Protein AF-A0A7V4ID97-F1 (afdb_monomer)

Mean predicted aligned error: 17.96 Å

Sequence (103 aa):
MNLAELQRKLLAAGRARPPAAAVPYAFEQRIMARLRGAPVSDAWADWARALWRAAAPCLAVALLLGVWTVAAPARPEPAPADFAQAFEATVFAAITLEGDPTW

Foldseek 3Di:
DDPVVVVVVVVVVVVPDDDDPDDPPCPVVVVVVCVVVPPDPPVVVVVVVVVCVVVVVVVVVVVVVVVCVVPPPDDPDPPPQDVVRVVVVVVVVVVVVVVDPPD

Solvent-accessible surface area (backbone atoms only — not comparable to full-atom values): 6393 Å² total; per-residue (Å²): 132,67,63,70,60,52,52,53,54,52,51,54,59,54,69,74,49,78,96,64,92,80,68,65,88,62,48,66,61,53,51,53,51,49,62,71,67,45,78,78,75,57,63,64,60,55,49,52,53,56,51,46,67,58,48,52,59,54,52,51,51,54,49,52,52,54,49,42,68,72,68,47,74,78,70,82,69,74,70,85,62,51,68,67,56,54,48,51,54,50,54,50,52,54,50,54,64,70,68,57,73,92,122

pLDDT: mean 80.79, std 10.97, range [50.69, 96.0]

Secondary structure (DSSP, 8-state):
--HHHHHHHHHHHHHTS---S-PPTTHHHHHHHHHHTS----HHHHHHHHHHHHHHHHHHHHHHHHHHHHHSPPP-------HHHHHHHHHHHHHHHHS----

Radius of gyration: 36.31 Å; Cα contacts (8 Å, |Δi|>4): 1; chains: 1; bounding box: 57×35×94 Å

Structure (mmCIF, N/CA/C/O backbone):
data_AF-A0A7V4ID97-F1
#
_entry.id   AF-A0A7V4ID97-F1
#
loop_
_atom_site.group_PDB
_atom_site.id
_atom_site.type_symbol
_atom_site.label_atom_id
_atom_site.label_alt_id
_atom_site.label_comp_id
_atom_site.label_asym_id
_atom_site.label_entity_id
_atom_site.label_seq_id
_atom_site.pdbx_PDB_ins_code
_atom_site.Cartn_x
_atom_site.Cartn_y
_atom_site.Cartn_z
_atom_site.occupancy
_atom_site.B_iso_or_equiv
_atom_site.auth_seq_id
_atom_site.auth_comp_id
_atom_site.auth_asym_id
_atom_site.auth_atom_id
_atom_site.pdbx_PDB_model_num
ATOM 1 N N . MET A 1 1 ? 1.615 -17.899 21.681 1.00 52.84 1 MET A N 1
A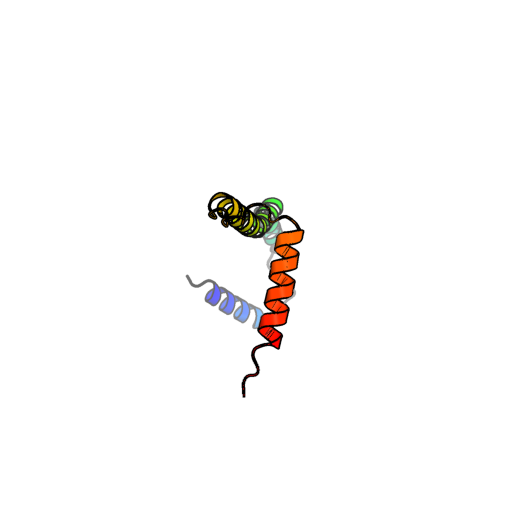TOM 2 C CA . MET A 1 1 ? 0.156 -17.947 21.941 1.00 52.84 1 MET A CA 1
ATOM 3 C C . MET A 1 1 ? -0.567 -17.682 20.625 1.00 52.84 1 MET A C 1
ATOM 5 O O . MET A 1 1 ? -0.247 -16.689 19.984 1.00 52.84 1 MET A O 1
ATOM 9 N N . ASN A 1 2 ? -1.444 -18.578 20.163 1.00 85.88 2 ASN A N 1
ATOM 10 C CA . ASN A 1 2 ? -2.075 -18.453 18.843 1.00 85.88 2 ASN A CA 1
ATOM 11 C C . ASN A 1 2 ? -3.247 -17.453 18.899 1.00 85.88 2 ASN A C 1
ATOM 13 O O . ASN A 1 2 ? -4.314 -17.755 19.436 1.00 85.88 2 ASN A O 1
ATOM 17 N N . LEU A 1 3 ? -3.025 -16.245 18.375 1.00 89.88 3 LEU A N 1
ATOM 18 C CA . LEU A 1 3 ? -4.006 -15.153 18.392 1.00 89.88 3 LEU A CA 1
ATOM 19 C C . LEU A 1 3 ? -5.282 -15.491 17.608 1.00 89.88 3 LEU A C 1
ATOM 21 O O . LEU A 1 3 ? -6.375 -15.132 18.043 1.00 89.88 3 LEU A O 1
ATOM 25 N N . ALA A 1 4 ? -5.158 -16.231 16.503 1.00 88.25 4 ALA A N 1
ATOM 26 C CA . ALA A 1 4 ? -6.297 -16.612 15.671 1.00 88.25 4 ALA A CA 1
ATOM 27 C C . ALA A 1 4 ? -7.236 -17.581 16.407 1.00 88.25 4 ALA A C 1
ATOM 29 O O . ALA A 1 4 ? -8.462 -17.449 16.351 1.00 88.25 4 ALA A O 1
ATOM 30 N N . GLU A 1 5 ? -6.672 -18.528 17.158 1.00 89.50 5 GLU A N 1
ATOM 31 C CA . GLU A 1 5 ? -7.462 -19.466 17.952 1.00 89.50 5 GLU A CA 1
ATOM 32 C C . GLU A 1 5 ? -8.181 -18.774 19.119 1.00 89.50 5 GLU A C 1
ATOM 34 O O . GLU A 1 5 ? -9.352 -19.065 19.387 1.00 89.50 5 GLU A O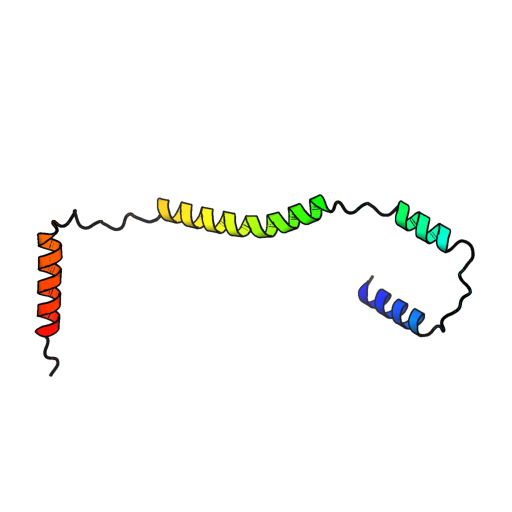 1
ATOM 39 N N . LEU A 1 6 ? -7.509 -17.828 19.781 1.00 90.25 6 LEU A N 1
ATOM 40 C CA . LEU A 1 6 ? -8.096 -17.028 20.854 1.00 90.25 6 LEU A CA 1
ATOM 41 C C . LEU A 1 6 ? -9.264 -16.178 20.338 1.00 90.25 6 LEU A C 1
ATOM 43 O O . LEU A 1 6 ? -10.349 -16.205 20.919 1.00 90.25 6 LEU A O 1
ATOM 47 N N . GLN A 1 7 ? -9.072 -15.483 19.215 1.00 90.94 7 GLN A N 1
ATOM 48 C CA . GLN A 1 7 ? -10.115 -14.680 18.577 1.00 90.94 7 GLN A CA 1
ATOM 49 C C . GLN A 1 7 ? -11.342 -15.530 18.223 1.00 90.94 7 GLN A C 1
ATOM 51 O O . GLN A 1 7 ? -12.474 -15.135 18.510 1.00 90.94 7 GLN A O 1
ATOM 56 N N . ARG A 1 8 ? -11.131 -16.726 17.660 1.00 92.88 8 ARG A N 1
ATOM 57 C CA . ARG A 1 8 ? -12.218 -17.657 17.330 1.00 92.88 8 ARG A CA 1
ATOM 58 C C . ARG A 1 8 ? -13.013 -18.076 18.571 1.00 92.88 8 ARG A C 1
ATOM 60 O O . ARG A 1 8 ? -14.242 -18.059 18.534 1.00 92.88 8 ARG A O 1
ATOM 67 N N . LYS A 1 9 ? -12.331 -18.422 19.669 1.00 89.69 9 LYS A N 1
ATOM 68 C CA . LYS A 1 9 ? -12.978 -18.820 20.934 1.00 89.69 9 LYS A CA 1
ATOM 69 C C . LYS A 1 9 ? -13.779 -17.670 21.554 1.00 89.69 9 LYS A C 1
ATOM 71 O O . LYS A 1 9 ? -14.903 -17.890 21.998 1.00 89.69 9 LYS A O 1
ATOM 76 N N . LEU A 1 10 ? -13.246 -16.447 21.527 1.00 90.81 10 LEU A N 1
ATOM 77 C CA . LEU A 1 10 ? -13.937 -15.258 22.040 1.00 90.81 10 LEU A CA 1
ATOM 78 C C . LEU A 1 10 ? -15.187 -14.910 21.222 1.00 90.81 10 LEU A C 1
ATOM 80 O O . LEU A 1 10 ? -16.232 -14.615 21.799 1.00 90.81 10 LEU A O 1
A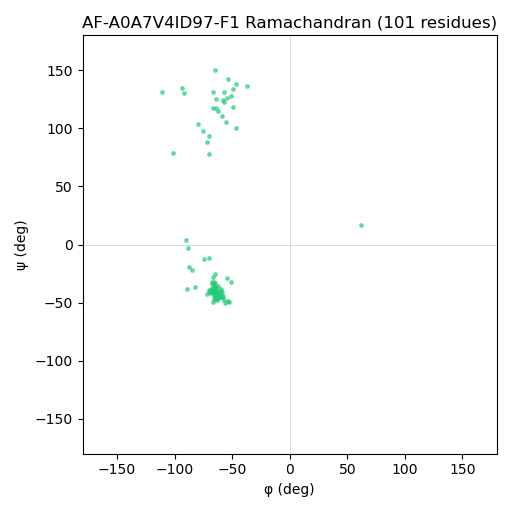TOM 84 N N . LEU A 1 11 ? -15.110 -14.998 19.891 1.00 88.81 11 LEU A N 1
ATOM 85 C CA . LEU A 1 11 ? -16.263 -14.774 19.015 1.00 88.81 11 LEU A CA 1
ATOM 86 C C . LEU A 1 11 ? -17.359 -15.823 19.225 1.00 88.81 11 LEU A C 1
ATOM 88 O O . LEU A 1 11 ? -18.536 -15.470 19.276 1.00 88.81 11 LEU A O 1
ATOM 92 N N . ALA A 1 12 ? -16.988 -17.097 19.377 1.00 91.69 12 ALA A N 1
ATOM 93 C CA . ALA A 1 12 ? -17.943 -18.164 19.669 1.00 91.69 12 ALA A CA 1
ATOM 94 C C . ALA A 1 12 ? -18.643 -17.947 21.023 1.00 91.69 12 ALA A C 1
ATOM 96 O O . ALA A 1 12 ? -19.868 -18.022 21.100 1.00 91.69 12 ALA A O 1
ATOM 97 N N . ALA A 1 13 ? -17.884 -17.597 22.066 1.00 87.50 13 ALA A N 1
ATOM 98 C CA . ALA A 1 13 ? -18.428 -17.305 23.392 1.00 87.50 13 ALA A CA 1
ATOM 99 C C . ALA A 1 13 ? -19.345 -16.067 23.402 1.00 87.50 13 ALA A C 1
ATOM 101 O O . ALA A 1 13 ? -20.369 -16.063 24.082 1.00 87.50 13 ALA A O 1
ATOM 102 N N . GLY A 1 14 ? -19.001 -15.030 22.631 1.00 84.12 14 GLY A N 1
ATOM 103 C CA . GLY A 1 14 ? -19.830 -13.834 22.479 1.00 84.12 14 GLY A CA 1
ATOM 104 C C . GLY A 1 14 ? -21.156 -14.119 21.770 1.00 84.12 14 GLY A C 1
ATOM 105 O O . GLY A 1 14 ? -22.199 -13.681 22.239 1.00 84.12 14 GLY A O 1
ATOM 106 N N . ARG A 1 15 ? -21.133 -14.906 20.685 1.00 84.69 15 ARG A N 1
ATOM 107 C CA . ARG A 1 15 ? -22.339 -15.284 19.918 1.00 84.69 15 ARG A CA 1
ATOM 108 C C . ARG A 1 15 ? -23.301 -16.185 20.690 1.00 84.69 15 ARG A C 1
ATOM 110 O O . ARG A 1 15 ? -24.494 -16.158 20.421 1.00 84.69 15 ARG A O 1
ATOM 117 N N . ALA A 1 16 ? -22.788 -16.978 21.628 1.00 86.81 16 ALA A N 1
ATOM 118 C CA . ALA A 1 16 ? -23.602 -17.847 22.473 1.00 86.81 16 ALA A CA 1
ATOM 119 C C . ALA A 1 16 ? -24.370 -17.085 23.573 1.00 86.81 16 ALA A C 1
ATOM 121 O O . ALA A 1 16 ? -25.257 -17.663 24.200 1.00 86.81 16 ALA A O 1
ATOM 122 N N . ARG A 1 17 ? -24.047 -15.807 23.835 1.00 80.19 17 ARG A N 1
ATOM 123 C CA . ARG A 1 17 ? -24.769 -14.981 24.812 1.00 80.19 17 ARG A CA 1
ATOM 124 C C . ARG A 1 17 ? -25.900 -14.192 24.137 1.00 80.19 17 ARG A C 1
ATOM 126 O O . ARG A 1 17 ? -25.639 -13.513 23.145 1.00 80.19 17 ARG A O 1
ATOM 133 N N . PRO A 1 18 ? -27.132 -14.225 24.680 1.00 76.88 18 PRO A N 1
ATOM 134 C CA . PRO A 1 18 ? -28.224 -13.402 24.173 1.00 76.88 18 PRO A CA 1
ATOM 135 C C . PRO A 1 18 ? -27.922 -11.907 24.385 1.00 76.88 18 PRO A C 1
ATOM 137 O O . PRO A 1 18 ? -27.222 -11.554 25.342 1.00 76.88 18 PRO A O 1
ATOM 140 N N . PRO A 1 19 ? -28.438 -11.017 23.517 1.00 72.06 19 PRO A N 1
ATOM 141 C CA . PRO A 1 19 ? -28.257 -9.580 23.671 1.00 72.06 19 PRO A CA 1
ATOM 142 C C . PRO A 1 19 ? -28.906 -9.119 24.980 1.00 72.06 19 PRO A C 1
ATOM 144 O O . PRO A 1 19 ? -30.119 -9.202 25.154 1.00 72.06 19 PRO A O 1
ATOM 147 N N . ALA A 1 20 ? -28.082 -8.649 25.913 1.00 74.38 20 ALA A N 1
ATOM 148 C CA . ALA A 1 20 ? -28.520 -8.108 27.190 1.00 74.38 20 ALA A CA 1
ATOM 149 C C . ALA A 1 20 ? -28.250 -6.601 27.215 1.00 74.38 20 ALA A C 1
ATOM 151 O O . ALA A 1 20 ? -27.138 -6.164 26.925 1.00 74.38 20 ALA A O 1
ATOM 152 N N . ALA A 1 21 ? -29.249 -5.810 27.611 1.00 70.31 21 ALA A N 1
ATOM 153 C CA . ALA A 1 21 ? -29.092 -4.367 27.823 1.00 70.31 21 ALA A CA 1
ATOM 154 C C . ALA A 1 21 ? -28.233 -4.037 29.063 1.00 70.31 21 ALA A C 1
ATOM 156 O O . ALA A 1 21 ? -27.827 -2.896 29.265 1.00 70.31 21 ALA A O 1
ATOM 157 N N . ALA A 1 22 ? -27.953 -5.040 29.900 1.00 76.44 22 ALA A N 1
ATOM 158 C CA . ALA A 1 22 ? -27.127 -4.907 31.087 1.00 76.44 22 ALA A CA 1
ATOM 159 C C . ALA A 1 22 ? -25.646 -4.823 30.700 1.00 76.44 22 ALA A C 1
ATOM 161 O O . ALA A 1 22 ? -24.972 -5.830 30.474 1.00 76.44 22 ALA A O 1
ATOM 162 N N . VAL A 1 23 ? -25.137 -3.598 30.641 1.00 74.50 23 VAL A N 1
ATOM 163 C CA . VAL A 1 23 ? -23.717 -3.322 30.456 1.00 74.50 23 VAL A CA 1
ATOM 164 C C . VAL A 1 23 ? -23.064 -3.159 31.837 1.00 74.50 23 VAL A C 1
ATOM 166 O O . VAL A 1 23 ? -23.626 -2.474 32.692 1.00 74.50 23 VAL A O 1
ATOM 169 N N . PRO A 1 24 ? -21.889 -3.766 32.096 1.00 81.19 24 PRO A N 1
ATOM 170 C CA . PRO A 1 24 ? -21.181 -3.580 33.357 1.00 81.19 24 PRO A CA 1
ATOM 171 C C . PRO A 1 24 ? -20.944 -2.101 33.675 1.00 81.19 24 PRO A C 1
ATOM 173 O O . PRO A 1 24 ? -20.613 -1.307 32.790 1.00 81.19 24 PRO A O 1
ATOM 176 N N . TYR A 1 25 ? -21.061 -1.748 34.956 1.00 80.81 25 TYR A N 1
ATOM 177 C CA . TYR A 1 25 ? -20.818 -0.392 35.441 1.00 80.81 25 TYR A CA 1
ATOM 178 C C . TYR A 1 25 ? -19.473 0.156 34.929 1.00 80.81 25 TYR A C 1
ATOM 180 O O . TYR A 1 25 ? -18.448 -0.534 34.960 1.00 80.81 25 TYR A O 1
ATOM 188 N N . ALA A 1 26 ? -19.490 1.398 34.438 1.00 83.94 26 ALA A N 1
ATOM 189 C CA . ALA A 1 26 ? -18.347 2.103 33.850 1.00 83.94 26 ALA A CA 1
ATOM 190 C C . ALA A 1 26 ? -17.728 1.464 32.584 1.00 83.94 26 ALA A C 1
ATOM 192 O O . ALA A 1 26 ? -16.612 1.823 32.201 1.00 83.94 26 ALA A O 1
ATOM 193 N N . PHE A 1 27 ? -18.419 0.551 31.893 1.00 84.25 27 PHE A N 1
ATOM 194 C CA . PHE A 1 27 ? -17.964 0.028 30.597 1.00 84.25 27 PHE A CA 1
ATOM 195 C C . PHE A 1 27 ? -17.652 1.143 29.597 1.00 84.25 27 PHE A C 1
ATOM 197 O O . PHE A 1 27 ? -16.563 1.162 29.029 1.00 84.25 27 PHE A O 1
ATOM 204 N N . GLU A 1 28 ? -18.566 2.100 29.433 1.00 85.25 28 GLU A N 1
ATOM 205 C CA . GLU A 1 28 ? -18.377 3.228 28.520 1.00 85.25 28 GLU A CA 1
ATOM 206 C C . GLU A 1 28 ? -17.128 4.036 28.887 1.00 85.25 28 GLU A C 1
ATOM 208 O O . GLU A 1 28 ? -16.284 4.295 28.033 1.00 85.25 28 GLU A O 1
ATOM 213 N N . GLN A 1 29 ? -16.935 4.332 30.176 1.00 88.50 29 GLN A N 1
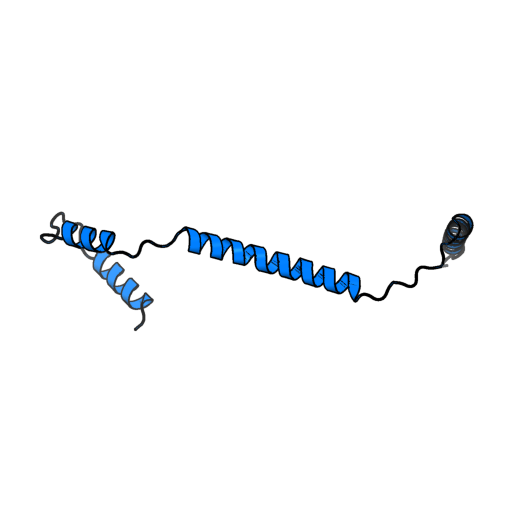ATOM 214 C CA . GLN A 1 29 ? -15.753 5.047 30.663 1.00 88.50 29 GLN A CA 1
ATOM 215 C C . GLN A 1 29 ? -14.456 4.284 30.359 1.00 88.50 29 GLN A C 1
ATOM 217 O O . GLN A 1 29 ? -13.467 4.888 29.948 1.00 88.50 29 GLN A O 1
ATOM 222 N N . ARG A 1 30 ? -14.458 2.952 30.500 1.00 86.56 30 ARG A N 1
ATOM 223 C CA . ARG A 1 30 ? -13.302 2.094 30.185 1.00 86.56 30 ARG A CA 1
ATOM 224 C C . ARG A 1 30 ? -13.013 2.044 28.685 1.00 86.56 30 ARG A C 1
ATOM 226 O O . ARG A 1 30 ? -11.847 2.085 28.295 1.00 86.56 30 ARG A O 1
ATOM 233 N N . ILE A 1 31 ? -14.046 1.968 27.849 1.00 86.00 31 ILE A N 1
ATOM 234 C CA . ILE A 1 31 ? -13.908 1.992 26.387 1.00 86.00 31 ILE A CA 1
ATOM 235 C C . ILE A 1 31 ? -13.382 3.358 25.936 1.00 86.00 31 ILE A C 1
ATOM 237 O O . ILE A 1 31 ? -12.391 3.419 25.212 1.00 86.00 31 ILE A O 1
ATOM 241 N N . MET A 1 32 ? -13.960 4.449 26.440 1.00 86.06 32 MET A N 1
ATOM 242 C CA . MET A 1 32 ? -13.525 5.812 26.129 1.00 86.06 32 MET A CA 1
ATOM 243 C C . MET A 1 32 ? -12.112 6.119 26.628 1.00 86.06 32 MET A C 1
ATOM 245 O O . MET A 1 32 ? -11.386 6.865 25.973 1.00 86.06 32 MET A O 1
ATOM 249 N N . ALA A 1 33 ? -11.691 5.546 27.758 1.00 87.50 33 ALA A N 1
ATOM 250 C CA . ALA A 1 33 ? -10.312 5.652 28.231 1.00 87.50 33 ALA A CA 1
ATOM 251 C C . ALA A 1 33 ? -9.334 4.918 27.299 1.00 87.50 33 ALA A C 1
ATOM 253 O O . ALA A 1 33 ? -8.273 5.449 26.981 1.00 87.50 33 ALA A O 1
ATOM 254 N N . ARG A 1 34 ? -9.705 3.728 26.805 1.00 83.50 34 ARG A N 1
ATOM 255 C CA . ARG A 1 34 ? -8.891 2.974 25.838 1.00 83.50 34 ARG A CA 1
ATOM 256 C C . ARG A 1 34 ? -8.826 3.638 24.467 1.00 83.50 34 ARG A C 1
ATOM 258 O O . ARG A 1 34 ? -7.765 3.625 23.866 1.00 83.50 34 ARG A O 1
ATOM 265 N N . LEU A 1 35 ? -9.923 4.227 23.995 1.00 80.06 35 LEU A N 1
ATOM 266 C CA . LEU A 1 35 ? -9.956 4.989 22.742 1.00 80.06 35 LEU A CA 1
ATOM 267 C C . LEU A 1 35 ? -9.081 6.241 22.825 1.00 80.06 35 LEU A C 1
ATOM 269 O O . LEU A 1 35 ? -8.317 6.504 21.907 1.00 80.06 35 LEU A O 1
ATOM 273 N N . ARG A 1 36 ? -9.140 6.977 23.944 1.00 80.56 36 ARG A N 1
ATOM 274 C CA . ARG A 1 36 ? -8.277 8.148 24.174 1.00 80.56 36 ARG A CA 1
ATOM 275 C C . ARG A 1 36 ? -6.801 7.793 24.342 1.00 80.56 36 ARG A C 1
ATOM 277 O O . ARG A 1 36 ? -5.951 8.597 23.989 1.00 80.56 36 ARG A O 1
ATOM 284 N N . GLY A 1 37 ? -6.504 6.620 24.902 1.00 73.56 37 GLY A N 1
ATOM 285 C CA . GLY A 1 37 ? -5.139 6.116 25.064 1.00 73.56 37 GLY A CA 1
ATOM 286 C C . GLY A 1 37 ? -4.616 5.316 23.870 1.00 73.56 37 GLY A C 1
ATOM 287 O O . GLY A 1 37 ? -3.471 4.867 23.909 1.00 73.56 37 GLY A O 1
ATOM 288 N N . ALA A 1 38 ? -5.433 5.090 22.837 1.00 72.50 38 ALA A N 1
ATOM 289 C CA . ALA A 1 38 ? -4.981 4.402 21.640 1.00 72.50 38 ALA A CA 1
ATOM 290 C C . ALA A 1 38 ? -3.953 5.294 20.929 1.00 72.50 38 ALA A C 1
ATOM 292 O O . ALA A 1 38 ? -4.222 6.483 20.739 1.00 72.50 38 ALA A O 1
ATOM 293 N N . PRO A 1 39 ? -2.782 4.755 20.541 1.00 70.25 39 PRO A N 1
ATOM 294 C CA . PRO A 1 39 ? -1.835 5.521 19.753 1.00 70.25 39 PRO A CA 1
ATOM 295 C C . PRO A 1 39 ? -2.543 5.952 18.471 1.00 70.25 39 PRO A C 1
ATOM 297 O O . PRO A 1 39 ? -3.100 5.118 17.753 1.00 70.25 39 PRO A O 1
ATOM 300 N N . VAL A 1 40 ? -2.555 7.259 18.216 1.00 72.75 40 VAL A N 1
ATOM 301 C CA . VAL A 1 40 ? -3.035 7.803 16.949 1.00 72.75 40 VAL A CA 1
ATOM 302 C C . VAL A 1 40 ? -2.163 7.170 15.872 1.00 72.75 40 VAL A C 1
ATOM 304 O O . VAL A 1 40 ? -0.957 7.409 15.832 1.00 72.75 40 VAL A O 1
ATOM 307 N N . SER A 1 41 ? -2.751 6.285 15.065 1.00 70.06 41 SER A N 1
ATOM 308 C CA . SER A 1 41 ? -2.080 5.777 13.871 1.00 70.06 41 SER A CA 1
ATOM 309 C C . SER A 1 41 ? -1.737 6.995 13.026 1.00 70.06 41 SER A C 1
ATOM 311 O O . SER A 1 41 ? -2.602 7.819 12.717 1.00 70.06 41 SER A O 1
ATOM 313 N N . ASP A 1 42 ? -0.448 7.144 12.736 1.00 80.44 42 ASP A N 1
ATOM 314 C CA . ASP A 1 42 ? 0.029 8.191 11.856 1.00 80.44 42 ASP A CA 1
ATOM 315 C C . ASP A 1 42 ? -0.391 7.827 10.431 1.00 80.44 42 ASP A C 1
ATOM 317 O O . ASP A 1 42 ? 0.320 7.144 9.690 1.00 80.44 42 ASP A O 1
ATOM 321 N N . ALA A 1 43 ? -1.600 8.257 10.071 1.00 81.12 43 ALA A N 1
ATOM 322 C CA . ALA A 1 43 ? -2.184 8.025 8.759 1.00 81.12 43 ALA A CA 1
ATOM 323 C C . ALA A 1 43 ? -1.259 8.523 7.638 1.00 81.12 43 ALA A C 1
ATOM 325 O O . ALA A 1 43 ? -1.256 7.954 6.547 1.00 81.12 43 ALA A O 1
ATOM 326 N N . TRP A 1 44 ? -0.442 9.547 7.910 1.00 83.12 44 TRP A N 1
ATOM 327 C CA . TRP A 1 44 ? 0.539 10.055 6.961 1.00 83.12 44 TRP A CA 1
ATOM 328 C C . TRP A 1 44 ? 1.693 9.075 6.754 1.00 83.12 44 TRP A C 1
ATOM 330 O O . TRP A 1 44 ? 2.090 8.833 5.616 1.00 83.12 44 TRP A O 1
ATOM 340 N N . ALA A 1 45 ? 2.186 8.443 7.822 1.00 82.50 45 ALA A N 1
ATOM 341 C CA . ALA A 1 45 ? 3.210 7.406 7.723 1.00 82.50 45 ALA A CA 1
ATOM 342 C C . ALA A 1 45 ? 2.711 6.167 6.963 1.00 82.50 45 ALA A C 1
ATOM 344 O O . ALA A 1 45 ? 3.459 5.592 6.165 1.00 82.50 45 ALA A O 1
ATOM 345 N N . ASP A 1 46 ? 1.453 5.772 7.168 1.00 85.38 46 ASP A N 1
ATOM 346 C CA . ASP A 1 46 ? 0.855 4.641 6.452 1.00 85.38 46 ASP A CA 1
ATOM 347 C C . ASP A 1 46 ? 0.660 4.956 4.959 1.00 85.38 46 ASP A C 1
ATOM 349 O O . ASP A 1 46 ? 1.014 4.139 4.102 1.00 85.38 46 ASP A O 1
ATOM 353 N N . TRP A 1 47 ? 0.210 6.172 4.631 1.00 88.38 47 TRP A N 1
ATOM 354 C CA . TRP A 1 47 ? 0.127 6.656 3.250 1.00 88.38 47 TRP A CA 1
ATOM 355 C C . TRP A 1 47 ? 1.496 6.770 2.580 1.00 88.38 47 TRP A C 1
ATOM 357 O O . TRP A 1 47 ? 1.672 6.289 1.460 1.00 88.38 47 TRP A O 1
ATOM 367 N N . ALA A 1 48 ? 2.485 7.343 3.266 1.00 85.25 48 ALA A N 1
ATOM 368 C CA . ALA A 1 48 ? 3.847 7.462 2.759 1.00 85.25 48 ALA A CA 1
ATOM 369 C C . ALA A 1 48 ? 4.447 6.082 2.467 1.00 85.25 48 ALA A C 1
ATOM 371 O O . ALA A 1 48 ? 5.062 5.872 1.422 1.00 85.25 48 ALA A O 1
ATOM 372 N N . ARG A 1 49 ? 4.214 5.105 3.350 1.00 86.44 49 ARG A N 1
ATOM 373 C CA . ARG A 1 49 ? 4.688 3.730 3.166 1.00 86.44 49 ARG A CA 1
ATOM 374 C C . ARG A 1 49 ? 3.995 3.045 1.990 1.00 86.44 49 ARG A C 1
ATOM 376 O O . ARG A 1 49 ? 4.660 2.341 1.231 1.00 86.44 49 ARG A O 1
ATOM 383 N N . ALA A 1 50 ? 2.693 3.258 1.811 1.00 84.00 50 ALA A N 1
ATOM 384 C CA . ALA A 1 50 ? 1.961 2.750 0.652 1.00 84.00 50 ALA A CA 1
ATOM 385 C C . ALA A 1 50 ? 2.476 3.367 -0.659 1.00 84.00 50 ALA A C 1
ATOM 387 O O . ALA A 1 50 ? 2.751 2.638 -1.614 1.00 84.00 50 ALA A O 1
ATOM 388 N N . LEU A 1 51 ? 2.696 4.683 -0.677 1.00 86.56 51 LEU A N 1
ATOM 389 C CA . LEU A 1 51 ? 3.229 5.403 -1.832 1.00 86.56 51 LEU A CA 1
ATOM 390 C C . LEU A 1 51 ? 4.642 4.920 -2.187 1.00 86.56 51 LEU A C 1
ATOM 392 O O . LEU A 1 51 ? 4.951 4.679 -3.354 1.00 86.56 51 LEU A O 1
ATOM 396 N N . TRP A 1 52 ? 5.479 4.689 -1.174 1.00 90.56 52 TRP A N 1
ATOM 397 C CA . TRP A 1 52 ? 6.844 4.205 -1.364 1.00 90.56 52 TRP A CA 1
ATOM 398 C C . TRP A 1 52 ? 6.897 2.809 -1.985 1.00 90.56 52 TRP A C 1
ATOM 400 O O . TRP A 1 52 ? 7.743 2.537 -2.835 1.00 90.56 52 TRP A O 1
ATOM 410 N N . ARG A 1 53 ? 5.952 1.931 -1.627 1.00 87.38 53 ARG A N 1
ATOM 411 C CA . ARG A 1 53 ? 5.847 0.589 -2.225 1.00 87.38 53 ARG A CA 1
ATOM 412 C C . ARG A 1 53 ? 5.513 0.626 -3.717 1.00 87.38 53 ARG A C 1
ATOM 414 O O . ARG A 1 53 ? 5.870 -0.320 -4.410 1.00 87.38 53 ARG A O 1
ATOM 421 N N . ALA A 1 54 ? 4.874 1.688 -4.207 1.00 84.00 54 ALA A N 1
ATOM 422 C CA . ALA A 1 54 ? 4.592 1.880 -5.631 1.00 84.00 54 ALA A CA 1
ATOM 423 C C . ALA A 1 54 ? 5.726 2.623 -6.361 1.00 84.00 54 ALA A C 1
ATOM 425 O O . ALA A 1 54 ? 6.073 2.278 -7.490 1.00 84.00 54 ALA A O 1
ATOM 426 N N . ALA A 1 55 ? 6.342 3.612 -5.710 1.00 89.88 55 ALA A N 1
ATOM 427 C CA . ALA A 1 55 ? 7.437 4.387 -6.286 1.00 89.88 55 ALA A CA 1
ATOM 428 C C . ALA A 1 55 ? 8.728 3.565 -6.438 1.00 89.88 55 ALA A C 1
ATOM 430 O O . ALA A 1 55 ? 9.405 3.675 -7.458 1.00 89.88 55 ALA A O 1
ATOM 431 N N . ALA A 1 56 ? 9.050 2.709 -5.463 1.00 90.62 56 ALA A N 1
ATOM 432 C CA . ALA A 1 56 ? 10.258 1.884 -5.473 1.00 90.62 56 ALA A CA 1
ATOM 433 C C . ALA A 1 56 ? 10.405 0.983 -6.720 1.00 90.62 56 ALA A C 1
ATOM 435 O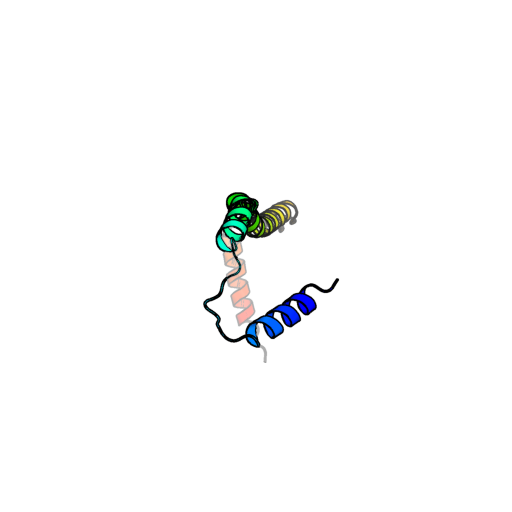 O . ALA A 1 56 ? 11.465 1.042 -7.345 1.00 90.62 56 ALA A O 1
ATOM 436 N N . PRO A 1 57 ? 9.399 0.184 -7.142 1.00 91.44 57 PRO A N 1
ATOM 437 C CA . PRO A 1 57 ? 9.526 -0.624 -8.354 1.00 91.44 57 PRO A CA 1
ATOM 438 C C . PRO A 1 57 ? 9.622 0.241 -9.616 1.00 91.44 57 PRO A C 1
ATOM 440 O O . PRO A 1 57 ? 10.389 -0.091 -10.513 1.00 91.44 57 PRO A O 1
ATOM 443 N N . CYS A 1 58 ? 8.908 1.370 -9.677 1.00 90.44 58 CYS A N 1
ATOM 444 C CA . CYS A 1 58 ? 8.986 2.288 -10.815 1.00 90.44 58 CYS A CA 1
ATOM 445 C C . CYS A 1 58 ? 10.396 2.886 -10.961 1.00 90.44 58 CYS A C 1
ATOM 447 O O . CYS A 1 58 ? 10.988 2.834 -12.039 1.00 90.44 58 CYS A O 1
ATOM 449 N N . LEU A 1 59 ? 10.974 3.368 -9.855 1.00 94.44 59 LEU A N 1
ATOM 450 C CA . LEU A 1 59 ? 12.339 3.892 -9.824 1.00 94.44 59 LEU A CA 1
ATOM 451 C C . LEU A 1 59 ? 13.362 2.807 -10.189 1.00 94.44 59 LEU A C 1
ATOM 453 O O . LEU A 1 59 ? 14.289 3.068 -10.950 1.00 94.44 59 LEU A O 1
ATOM 457 N N . ALA A 1 60 ? 13.178 1.584 -9.686 1.00 94.94 60 ALA A N 1
ATOM 458 C CA . ALA A 1 60 ? 14.055 0.460 -9.994 1.00 94.94 60 ALA A CA 1
ATOM 459 C C . ALA A 1 60 ? 14.054 0.121 -11.493 1.00 94.94 60 ALA A C 1
ATOM 461 O O . ALA A 1 60 ? 15.123 -0.045 -12.074 1.00 94.94 60 ALA A O 1
ATOM 462 N N . VAL A 1 61 ? 12.879 0.070 -12.131 1.00 95.56 61 VAL A N 1
ATOM 463 C CA . VAL A 1 61 ? 12.763 -0.164 -13.581 1.00 95.56 61 VAL A CA 1
ATOM 464 C C . VAL A 1 61 ? 13.400 0.979 -14.371 1.00 95.56 61 VAL A C 1
ATOM 466 O O . VAL A 1 61 ? 14.163 0.721 -15.299 1.00 95.56 61 VAL A O 1
ATOM 469 N N . ALA A 1 62 ? 13.143 2.232 -13.989 1.00 95.19 62 ALA A N 1
ATOM 470 C CA . ALA A 1 62 ? 13.725 3.393 -14.658 1.00 95.19 62 ALA A CA 1
ATOM 471 C C . ALA A 1 62 ? 15.260 3.397 -14.578 1.00 95.19 62 ALA A C 1
ATOM 473 O O . ALA A 1 62 ? 15.931 3.622 -15.584 1.00 95.19 62 ALA A O 1
ATOM 474 N N . LEU A 1 63 ? 15.822 3.091 -13.405 1.00 96.00 63 LEU A N 1
ATOM 475 C CA . LEU A 1 63 ? 17.268 2.968 -13.223 1.00 96.00 63 LEU A CA 1
ATOM 476 C C . LEU A 1 63 ? 17.840 1.786 -14.002 1.00 96.00 63 LEU A C 1
ATOM 478 O O . LEU A 1 63 ? 18.879 1.935 -14.632 1.00 96.00 63 LEU A O 1
ATOM 482 N N . LEU A 1 64 ? 17.164 0.636 -14.002 1.00 95.81 64 LEU A N 1
ATOM 483 C CA . LEU A 1 64 ? 17.602 -0.532 -14.764 1.00 95.81 64 LEU A CA 1
ATOM 484 C C . LEU A 1 64 ? 17.676 -0.220 -16.263 1.00 95.81 64 LEU A C 1
ATOM 486 O O . LEU A 1 64 ? 18.675 -0.535 -16.904 1.00 95.81 64 LEU A O 1
ATOM 490 N N . LEU A 1 65 ? 16.653 0.442 -16.807 1.00 93.88 65 LEU A N 1
ATOM 491 C CA . LEU A 1 65 ? 16.631 0.872 -18.204 1.00 93.88 65 LEU A CA 1
ATOM 492 C C . LEU A 1 65 ? 17.690 1.941 -18.488 1.00 93.88 65 LEU A C 1
ATOM 494 O O . LEU A 1 65 ? 18.358 1.864 -19.511 1.00 93.88 65 LEU A O 1
ATOM 498 N N . GLY A 1 66 ? 17.888 2.903 -17.585 1.00 92.12 66 GLY A N 1
ATOM 499 C CA . GLY A 1 66 ? 18.933 3.920 -17.730 1.00 92.12 66 GLY A CA 1
ATOM 500 C C . GLY A 1 66 ? 20.349 3.338 -17.679 1.00 92.12 66 GLY A C 1
ATOM 501 O O . GLY A 1 66 ? 21.221 3.745 -18.438 1.00 92.12 66 GLY A O 1
ATOM 502 N N . VAL A 1 67 ? 20.590 2.341 -16.828 1.00 94.12 67 VAL A N 1
ATOM 503 C CA . VAL A 1 67 ? 21.856 1.596 -16.832 1.00 94.12 67 VAL A CA 1
ATOM 504 C C . VAL A 1 67 ? 21.996 0.818 -18.136 1.00 94.12 67 VAL A C 1
ATOM 506 O O . VAL A 1 67 ? 23.072 0.812 -18.729 1.00 94.12 67 VAL A O 1
ATOM 509 N N . TRP A 1 68 ? 20.913 0.206 -18.615 1.00 91.25 68 TRP A N 1
ATOM 510 C CA . TRP A 1 68 ? 20.914 -0.528 -19.874 1.00 91.25 68 TRP A CA 1
ATOM 511 C C . TRP A 1 68 ? 21.239 0.363 -21.073 1.00 91.25 68 TRP A C 1
ATOM 513 O O . TRP A 1 68 ? 22.007 -0.057 -21.927 1.00 91.25 68 TRP A O 1
ATOM 523 N N . THR A 1 69 ? 20.730 1.594 -21.150 1.00 86.19 69 THR A N 1
ATOM 524 C CA . THR A 1 69 ? 21.042 2.491 -22.277 1.00 86.19 69 THR A CA 1
ATOM 525 C C . THR A 1 69 ? 22.511 2.902 -22.320 1.00 86.19 69 THR A C 1
ATOM 527 O O . THR A 1 69 ? 23.046 3.091 -23.407 1.00 86.19 69 THR A O 1
ATOM 530 N N . VAL A 1 70 ? 23.168 3.024 -21.163 1.00 85.69 70 VAL A N 1
ATOM 531 C CA . VAL A 1 70 ? 24.597 3.370 -21.077 1.00 85.69 70 VAL A CA 1
ATOM 532 C C . VAL A 1 70 ? 25.492 2.143 -21.271 1.00 85.69 70 VAL A C 1
ATOM 534 O O . VAL A 1 70 ? 26.565 2.249 -21.858 1.00 85.69 70 VAL A O 1
ATOM 537 N N . ALA A 1 71 ? 25.072 0.981 -20.767 1.00 84.56 71 ALA A N 1
ATOM 538 C CA . ALA A 1 71 ? 25.855 -0.252 -20.816 1.00 84.56 71 ALA A CA 1
ATOM 539 C C . ALA A 1 71 ? 25.635 -1.069 -22.098 1.00 84.56 71 ALA A C 1
ATOM 541 O O . ALA A 1 71 ? 26.461 -1.925 -22.420 1.00 84.56 71 ALA A O 1
ATOM 542 N N . ALA A 1 72 ? 24.534 -0.843 -22.821 1.00 79.00 72 ALA A N 1
ATOM 543 C CA . ALA A 1 72 ? 24.291 -1.505 -24.091 1.00 79.00 72 ALA A CA 1
ATOM 544 C C . ALA A 1 72 ? 25.371 -1.066 -25.089 1.00 79.00 72 ALA A C 1
ATOM 546 O O . ALA A 1 72 ? 25.548 0.137 -25.304 1.00 79.00 72 ALA A O 1
ATOM 547 N N . PRO A 1 73 ? 26.096 -2.012 -25.715 1.00 71.50 73 PRO A N 1
ATOM 548 C CA . PRO A 1 73 ? 27.021 -1.659 -26.774 1.00 71.50 73 PRO A CA 1
ATOM 549 C C . PRO A 1 73 ? 26.230 -0.931 -27.857 1.00 71.50 73 PRO A C 1
ATOM 551 O O . PRO A 1 73 ? 25.166 -1.402 -28.270 1.00 71.50 73 PRO A O 1
ATOM 554 N N . ALA A 1 74 ? 26.743 0.219 -28.304 1.00 65.56 74 ALA A N 1
ATOM 555 C CA . ALA A 1 74 ? 26.217 0.879 -29.484 1.00 65.56 74 ALA A CA 1
ATOM 556 C C . ALA A 1 74 ? 26.130 -0.182 -30.583 1.00 65.56 74 ALA A C 1
ATOM 558 O O . ALA A 1 74 ? 27.134 -0.811 -30.934 1.00 65.56 74 ALA A O 1
ATOM 559 N N . ARG A 1 75 ? 24.911 -0.438 -31.074 1.00 63.09 75 ARG A N 1
ATOM 560 C CA . ARG A 1 75 ? 24.738 -1.226 -32.292 1.00 63.09 75 ARG A CA 1
ATOM 561 C C . ARG A 1 75 ? 25.665 -0.572 -33.314 1.00 63.09 75 ARG A C 1
ATOM 563 O O . ARG A 1 75 ? 25.587 0.653 -33.411 1.00 63.09 75 ARG A O 1
ATOM 570 N N . PRO A 1 76 ? 26.556 -1.310 -34.001 1.00 59.59 76 PRO A N 1
ATOM 571 C CA . PRO A 1 76 ? 27.345 -0.712 -35.061 1.00 59.59 76 PRO A CA 1
ATOM 572 C C . PRO A 1 76 ? 26.348 -0.095 -36.031 1.00 59.59 76 PRO A C 1
ATOM 574 O O . PRO A 1 76 ? 25.594 -0.808 -36.694 1.00 59.59 76 PRO A O 1
ATOM 577 N N . GLU A 1 77 ? 26.252 1.231 -35.987 1.00 54.75 77 GLU A N 1
ATOM 578 C CA . GLU A 1 77 ? 25.456 1.985 -36.926 1.00 54.75 77 GLU A CA 1
ATOM 579 C C . GLU A 1 77 ? 26.146 1.715 -38.261 1.00 54.75 77 GLU A C 1
ATOM 581 O O . GLU A 1 77 ? 27.350 1.987 -38.376 1.00 54.75 77 GLU A O 1
ATOM 586 N N . PRO A 1 78 ? 25.479 1.083 -39.245 1.00 59.31 78 PRO A N 1
ATOM 587 C CA . PRO A 1 78 ? 26.027 1.120 -40.585 1.00 59.31 78 PRO A CA 1
ATOM 588 C C . PRO A 1 78 ? 26.224 2.605 -40.891 1.00 59.31 78 PRO A C 1
ATOM 590 O O . PRO A 1 78 ? 25.300 3.391 -40.672 1.00 59.31 78 PRO A O 1
ATOM 593 N N . ALA A 1 79 ? 27.453 2.980 -41.276 1.00 62.94 79 ALA A N 1
ATOM 594 C CA . ALA A 1 79 ? 27.816 4.345 -41.659 1.00 62.94 79 ALA A CA 1
ATOM 595 C C . ALA A 1 79 ? 26.648 4.970 -42.426 1.00 62.94 79 ALA A C 1
ATOM 597 O O . ALA A 1 79 ? 26.084 4.228 -43.233 1.00 62.94 79 ALA A O 1
ATOM 598 N N . PRO A 1 80 ? 26.266 6.239 -42.160 1.00 58.22 80 PRO A N 1
ATOM 599 C CA . PRO A 1 80 ? 25.017 6.825 -42.637 1.00 58.22 80 PRO A CA 1
ATOM 600 C C . PRO A 1 80 ? 24.861 6.492 -44.110 1.00 58.22 80 PRO A C 1
ATOM 602 O O . PRO A 1 80 ? 25.556 7.055 -44.954 1.00 58.22 80 PRO A O 1
ATOM 605 N N . ALA A 1 81 ? 24.040 5.479 -44.389 1.00 62.78 81 ALA A N 1
ATOM 606 C CA . ALA A 1 81 ? 23.864 5.017 -45.742 1.00 62.78 81 ALA A CA 1
ATOM 607 C C . ALA A 1 81 ? 23.167 6.181 -46.418 1.00 62.78 81 ALA A C 1
ATOM 609 O O . ALA A 1 81 ? 22.081 6.583 -45.987 1.00 62.78 81 ALA A O 1
ATOM 610 N N . ASP A 1 82 ? 23.831 6.760 -47.416 1.00 75.31 82 ASP A N 1
ATOM 611 C CA . ASP A 1 82 ? 23.186 7.716 -48.295 1.00 75.31 82 ASP A CA 1
ATOM 612 C C . ASP A 1 82 ? 21.844 7.099 -48.707 1.00 75.31 82 ASP A C 1
ATOM 614 O O . ASP A 1 82 ? 21.753 5.884 -48.921 1.00 75.31 82 ASP A O 1
ATOM 618 N N . PHE A 1 83 ? 20.778 7.894 -48.746 1.00 78.06 83 PHE A N 1
ATOM 619 C CA . PHE A 1 83 ? 19.433 7.382 -49.014 1.00 78.06 83 PHE A CA 1
ATOM 620 C C . PHE A 1 83 ? 19.417 6.520 -50.288 1.00 78.06 83 PHE A C 1
ATOM 622 O O . PHE A 1 83 ? 18.714 5.513 -50.346 1.00 78.06 83 PHE A O 1
ATOM 629 N N . ALA A 1 84 ? 20.272 6.864 -51.256 1.00 79.25 84 ALA A N 1
ATOM 630 C CA . ALA A 1 84 ? 20.554 6.072 -52.445 1.00 79.25 84 ALA A CA 1
ATOM 631 C C . ALA A 1 84 ? 20.974 4.619 -52.135 1.00 79.25 84 ALA A C 1
ATOM 633 O O . ALA A 1 84 ? 20.380 3.690 -52.670 1.00 79.25 84 ALA A O 1
ATOM 634 N N . GLN A 1 85 ? 21.922 4.399 -51.223 1.00 79.31 85 GLN A N 1
ATOM 635 C CA . GLN A 1 85 ? 22.387 3.066 -50.817 1.00 79.31 85 GLN A CA 1
ATOM 636 C C . GLN A 1 85 ? 21.306 2.263 -50.082 1.00 79.31 85 GLN A C 1
ATOM 638 O O . GLN A 1 85 ? 21.164 1.061 -50.310 1.00 79.31 85 GLN A O 1
ATOM 643 N N . AL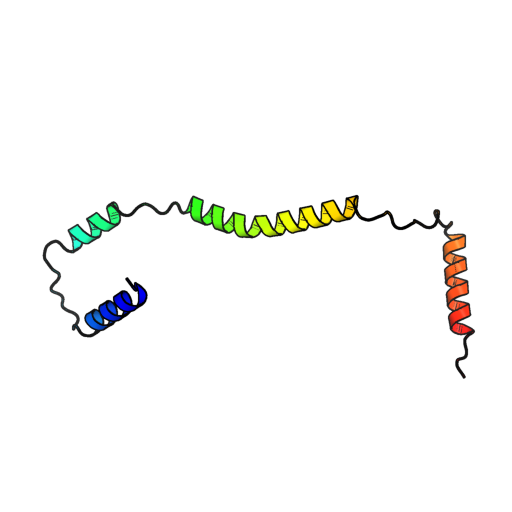A A 1 86 ? 20.528 2.916 -49.212 1.00 81.50 86 ALA A N 1
ATOM 644 C CA . ALA A 1 86 ? 19.418 2.267 -48.513 1.00 81.50 86 ALA A CA 1
ATOM 645 C C . ALA A 1 86 ? 18.282 1.888 -49.482 1.00 81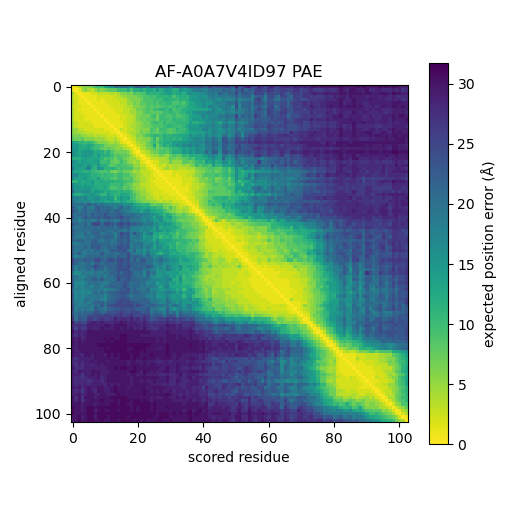.50 86 ALA A C 1
ATOM 647 O O . ALA A 1 86 ? 17.689 0.810 -49.366 1.00 81.50 86 ALA A O 1
ATOM 648 N N . PHE A 1 87 ? 18.007 2.750 -50.463 1.00 84.38 87 PHE A N 1
ATOM 649 C CA 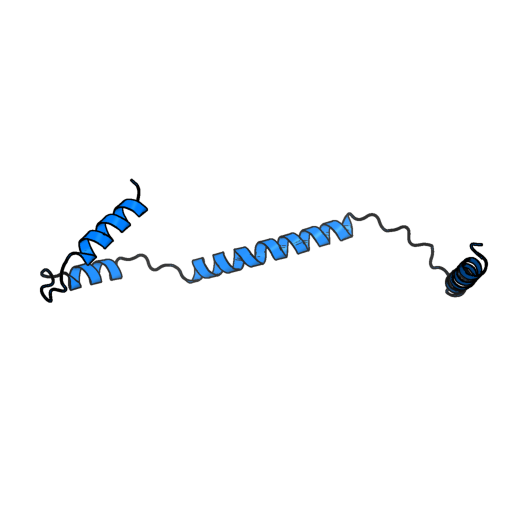. PHE A 1 87 ? 17.027 2.503 -51.513 1.00 84.38 87 PHE A CA 1
ATOM 650 C C . PHE A 1 87 ? 17.465 1.361 -52.434 1.00 84.38 87 PHE A C 1
ATOM 652 O O . PHE A 1 87 ? 16.697 0.420 -52.626 1.00 84.38 87 PHE A O 1
ATOM 659 N N . GLU A 1 88 ? 18.704 1.385 -52.933 1.00 85.69 88 GLU A N 1
ATOM 660 C CA . GLU A 1 88 ? 19.263 0.315 -53.768 1.00 85.69 88 GLU A CA 1
ATOM 661 C C . GLU A 1 88 ? 19.215 -1.034 -53.050 1.00 85.69 88 GLU A C 1
ATOM 663 O O . GLU A 1 88 ? 18.709 -2.006 -53.608 1.00 85.69 88 GLU A O 1
ATOM 668 N N . ALA A 1 89 ? 19.650 -1.092 -51.787 1.00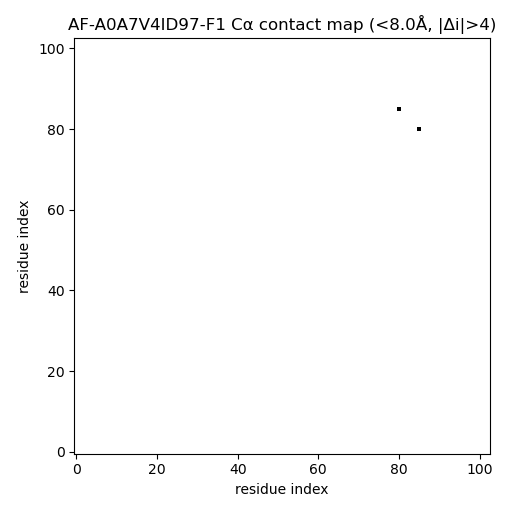 85.62 89 ALA A N 1
ATOM 669 C CA . ALA A 1 89 ? 19.595 -2.318 -50.995 1.00 85.62 89 ALA A CA 1
ATOM 670 C C . ALA A 1 89 ? 18.159 -2.851 -50.837 1.00 85.62 89 ALA A C 1
ATOM 672 O O . ALA A 1 89 ? 17.942 -4.060 -50.898 1.00 85.62 89 ALA A O 1
ATOM 673 N N . THR A 1 90 ? 17.176 -1.961 -50.674 1.00 86.12 90 THR A N 1
ATOM 674 C CA . THR A 1 90 ? 15.761 -2.341 -50.532 1.00 86.12 90 THR A CA 1
ATOM 675 C C . THR A 1 90 ? 15.172 -2.842 -51.852 1.00 86.12 90 THR A C 1
ATOM 677 O O . THR A 1 90 ? 14.474 -3.856 -51.863 1.00 86.12 90 THR A O 1
ATOM 680 N N . VAL A 1 91 ? 15.477 -2.174 -52.970 1.00 87.25 91 VAL A N 1
ATOM 681 C CA . VAL A 1 91 ? 15.035 -2.584 -54.312 1.00 87.25 91 VAL A CA 1
ATOM 682 C C . VAL A 1 91 ? 15.650 -3.926 -54.692 1.00 87.25 91 VAL A C 1
ATOM 684 O O . VAL A 1 91 ? 14.925 -4.824 -55.117 1.00 87.25 91 VAL A O 1
ATOM 687 N N . PHE A 1 92 ? 16.957 -4.102 -54.486 1.00 85.56 92 PHE A N 1
ATOM 688 C CA . PHE A 1 92 ? 17.604 -5.383 -54.746 1.00 85.56 92 PHE A CA 1
ATOM 689 C C . PHE A 1 92 ? 17.040 -6.482 -53.853 1.00 85.56 92 PHE A C 1
ATOM 691 O O . PHE A 1 92 ? 16.702 -7.529 -54.381 1.00 85.56 92 PHE A O 1
ATOM 698 N N . ALA A 1 93 ? 16.841 -6.248 -52.552 1.00 86.62 93 ALA A N 1
ATOM 699 C CA . ALA A 1 93 ? 16.242 -7.246 -51.666 1.00 86.62 93 ALA A CA 1
ATOM 700 C C . ALA A 1 93 ? 14.836 -7.682 -52.116 1.00 86.62 93 ALA A C 1
ATOM 702 O O . ALA A 1 93 ? 14.533 -8.873 -52.074 1.00 86.62 93 ALA A O 1
ATOM 703 N N . ALA A 1 94 ? 14.002 -6.744 -52.581 1.00 82.88 94 ALA A N 1
ATOM 704 C CA . ALA A 1 94 ? 12.684 -7.056 -53.132 1.00 82.88 94 ALA A CA 1
ATOM 705 C C . ALA A 1 94 ? 12.783 -7.901 -54.415 1.00 82.88 94 ALA A C 1
ATOM 707 O O . ALA A 1 94 ? 12.069 -8.891 -54.550 1.00 82.88 94 ALA A O 1
ATOM 708 N N . ILE A 1 95 ? 13.717 -7.569 -55.312 1.00 82.50 95 ILE A N 1
ATOM 709 C CA . ILE A 1 95 ? 13.958 -8.330 -56.546 1.00 82.50 95 ILE A CA 1
ATOM 710 C C . ILE A 1 95 ? 14.504 -9.731 -56.238 1.00 82.50 95 ILE A C 1
ATOM 712 O O . ILE A 1 95 ? 14.105 -10.687 -56.895 1.00 82.50 95 ILE A O 1
ATOM 716 N N . THR A 1 96 ? 15.378 -9.894 -55.240 1.00 76.81 96 THR A N 1
ATOM 717 C CA . THR A 1 96 ? 15.891 -11.218 -54.846 1.00 76.81 96 THR A CA 1
ATOM 718 C C . THR A 1 96 ? 14.796 -12.091 -54.232 1.00 76.81 96 THR A C 1
ATOM 720 O O . THR A 1 96 ? 14.802 -13.298 -54.440 1.00 76.81 96 THR A O 1
ATOM 723 N N . LEU A 1 97 ? 13.844 -11.490 -53.509 1.00 70.19 97 LEU A N 1
ATOM 724 C CA . LEU A 1 97 ? 12.645 -12.169 -52.998 1.00 70.19 97 LEU A CA 1
ATOM 725 C C . LEU A 1 97 ? 11.709 -12.627 -54.123 1.00 70.19 97 LEU A C 1
ATOM 727 O O . LEU A 1 97 ? 11.074 -13.669 -54.007 1.00 70.19 97 LEU A O 1
ATOM 731 N N . GLU A 1 98 ? 11.627 -11.856 -55.204 1.00 63.50 98 GLU A N 1
ATOM 732 C CA . GLU A 1 98 ? 10.790 -12.165 -56.368 1.00 63.50 98 GLU A CA 1
ATOM 733 C C . GLU A 1 98 ? 11.489 -13.105 -57.370 1.00 63.50 98 GLU A C 1
ATOM 735 O O . GLU A 1 98 ? 10.838 -13.805 -58.143 1.00 63.50 98 GLU A O 1
ATOM 740 N N . GLY A 1 99 ? 12.822 -13.155 -57.324 1.00 61.28 99 GLY A N 1
ATOM 741 C CA . GLY A 1 99 ? 13.683 -14.010 -58.138 1.00 61.28 99 GLY A CA 1
ATOM 742 C C . GLY A 1 99 ? 13.998 -15.382 -57.540 1.00 61.28 99 GLY A C 1
ATOM 743 O O . GLY A 1 99 ? 14.773 -16.112 -58.156 1.00 61.28 99 GLY A O 1
ATOM 744 N N . ASP A 1 100 ? 13.422 -15.740 -56.388 1.00 56.59 100 ASP A N 1
ATOM 745 C CA . ASP A 1 100 ? 13.491 -17.089 -55.809 1.00 56.59 100 ASP A CA 1
ATOM 746 C C . ASP A 1 100 ? 12.178 -17.856 -56.086 1.00 56.59 100 ASP A C 1
ATOM 748 O O . ASP A 1 100 ? 11.292 -17.928 -55.224 1.00 56.59 100 ASP A O 1
ATOM 752 N N . PRO A 1 101 ? 11.977 -18.401 -57.307 1.00 56.22 101 PRO A N 1
ATOM 753 C CA . PRO A 1 101 ? 10.899 -19.335 -57.560 1.00 56.22 101 PRO A CA 1
ATOM 754 C C . PRO A 1 101 ? 11.255 -20.636 -56.842 1.00 56.22 101 PRO A C 1
ATOM 756 O O . PRO A 1 101 ? 11.948 -21.495 -57.378 1.00 56.22 101 PRO A O 1
ATOM 759 N N . THR A 1 102 ? 10.771 -20.793 -55.616 1.00 59.72 102 THR A N 1
ATOM 760 C CA . THR A 1 102 ? 10.750 -22.095 -54.949 1.00 59.72 102 THR A CA 1
ATOM 761 C C . THR A 1 102 ? 9.712 -22.998 -55.626 1.00 59.72 102 THR A C 1
ATOM 763 O O . THR A 1 102 ? 8.604 -23.177 -55.124 1.00 59.72 102 THR A O 1
ATOM 766 N N . TRP A 1 103 ? 10.097 -23.546 -56.785 1.00 50.69 103 TRP A N 1
ATOM 767 C CA . TRP A 1 103 ? 9.702 -24.846 -57.340 1.00 50.69 103 TRP A CA 1
ATOM 768 C C . TRP A 1 103 ? 10.891 -25.458 -58.079 1.00 50.69 103 TRP A C 1
ATOM 770 O O . TRP A 1 103 ? 11.365 -24.831 -59.053 1.00 50.69 103 TRP A O 1
#